Protein AF-A0AAE0MY08-F1 (afdb_monomer_lite)

Structure (mmCIF, N/CA/C/O backbone):
data_AF-A0AAE0MY08-F1
#
_entry.id   AF-A0AAE0MY08-F1
#
loop_
_atom_site.group_PDB
_atom_site.id
_atom_site.type_symbol
_atom_site.label_atom_id
_atom_site.label_alt_id
_atom_site.label_comp_id
_atom_site.label_asym_id
_atom_site.label_entity_id
_atom_site.label_seq_id
_atom_site.pdbx_PDB_ins_code
_atom_site.Cartn_x
_atom_site.Cartn_y
_atom_site.Cartn_z
_atom_site.occupancy
_atom_site.B_iso_or_equiv
_atom_site.auth_seq_id
_atom_site.auth_comp_id
_atom_site.auth_asym_id
_atom_site.auth_atom_id
_atom_site.pdbx_PDB_model_num
ATOM 1 N N . MET A 1 1 ? -9.375 16.566 9.842 1.00 92.94 1 MET A N 1
ATOM 2 C CA . MET A 1 1 ? -8.782 15.892 8.665 1.00 92.94 1 MET A CA 1
ATOM 3 C C . MET A 1 1 ? -8.994 14.382 8.692 1.00 92.94 1 MET A C 1
ATOM 5 O O . MET A 1 1 ? -9.692 13.890 7.820 1.00 92.94 1 MET A O 1
ATOM 9 N N . LEU A 1 2 ? -8.498 13.645 9.695 1.00 94.12 2 LEU A N 1
ATOM 10 C CA . LEU A 1 2 ? -8.552 12.170 9.699 1.00 94.12 2 LEU A CA 1
ATOM 11 C C . LEU A 1 2 ? -9.964 11.552 9.746 1.00 94.12 2 LEU A C 1
ATOM 13 O O . LEU A 1 2 ? -10.208 10.566 9.056 1.00 94.12 2 LEU A O 1
ATOM 17 N N . TYR A 1 3 ? -10.924 12.162 10.451 1.00 95.25 3 TYR A N 1
ATOM 18 C CA . TYR A 1 3 ? -12.332 11.737 10.371 1.00 95.25 3 TYR A CA 1
ATOM 19 C C . TYR A 1 3 ? -12.895 11.842 8.944 1.00 95.25 3 TYR A C 1
ATOM 21 O O . TYR A 1 3 ? -13.550 10.924 8.466 1.00 95.25 3 TYR A O 1
ATOM 29 N N . GLY A 1 4 ? -12.559 12.916 8.218 1.00 95.69 4 GLY A N 1
ATOM 30 C CA . GLY A 1 4 ? -12.934 13.075 6.807 1.00 95.69 4 GLY A CA 1
ATOM 31 C C . GLY A 1 4 ? -12.223 12.093 5.868 1.00 95.69 4 GLY A C 1
ATOM 32 O O . GLY A 1 4 ? -12.759 11.761 4.818 1.00 95.69 4 GLY A O 1
ATOM 33 N N . ALA A 1 5 ? -11.047 11.590 6.258 1.00 93.44 5 ALA A N 1
ATOM 34 C CA . ALA A 1 5 ? -10.308 10.559 5.526 1.00 93.44 5 ALA A CA 1
ATOM 35 C C . ALA A 1 5 ? -10.824 9.128 5.791 1.00 93.44 5 ALA A C 1
ATOM 37 O O . ALA A 1 5 ? -10.373 8.190 5.133 1.00 93.44 5 ALA A O 1
ATOM 38 N N . GLY A 1 6 ? -11.764 8.950 6.729 1.00 92.56 6 GLY A N 1
ATOM 39 C CA . GLY A 1 6 ? -12.422 7.668 6.992 1.00 92.56 6 GLY A CA 1
ATOM 40 C C . GLY A 1 6 ? -12.103 7.014 8.338 1.00 92.56 6 GLY A C 1
ATOM 41 O O . GLY A 1 6 ? -12.404 5.834 8.504 1.00 92.56 6 GLY A O 1
ATOM 42 N N . VAL A 1 7 ? -11.517 7.731 9.307 1.00 96.31 7 VAL A N 1
ATOM 43 C CA . VAL A 1 7 ? -11.471 7.242 10.700 1.00 96.31 7 VAL A CA 1
ATOM 44 C C . VAL A 1 7 ? -12.901 7.230 11.268 1.00 96.31 7 VAL A C 1
ATOM 46 O O . VAL A 1 7 ? -13.558 8.268 11.227 1.00 96.31 7 VAL A O 1
ATOM 49 N N . PRO A 1 8 ? -13.414 6.095 11.782 1.00 93.88 8 PRO A N 1
ATOM 50 C CA . PRO A 1 8 ? -14.847 5.947 12.055 1.00 93.88 8 PRO A CA 1
ATOM 51 C C . PRO A 1 8 ? -15.312 6.580 13.373 1.00 93.88 8 PRO A C 1
ATOM 53 O O . PRO A 1 8 ? -16.465 6.990 13.471 1.00 93.88 8 PRO A O 1
ATOM 56 N N . ASN A 1 9 ? -14.461 6.631 14.401 1.00 95.62 9 ASN A N 1
ATOM 57 C CA . ASN A 1 9 ? -14.809 7.159 15.722 1.00 95.62 9 ASN A CA 1
ATOM 58 C C . ASN A 1 9 ? -13.555 7.526 16.537 1.00 95.62 9 ASN A C 1
ATOM 60 O O . ASN A 1 9 ? -12.425 7.256 16.125 1.00 95.62 9 ASN A O 1
ATOM 64 N N . GLU A 1 10 ? -13.771 8.166 17.687 1.00 96.12 10 GLU A N 1
ATOM 65 C CA . GLU A 1 10 ? -12.704 8.649 18.570 1.00 96.12 10 GLU A CA 1
ATOM 66 C C . GLU A 1 10 ? -11.906 7.523 19.238 1.00 96.12 10 GLU A C 1
ATOM 68 O O . GLU A 1 10 ? -10.707 7.674 19.456 1.00 96.12 10 GLU A O 1
ATOM 73 N N . ASP A 1 11 ? -12.540 6.385 19.521 1.00 94.94 11 ASP A N 1
ATOM 74 C CA . ASP A 1 11 ? -11.869 5.227 20.118 1.00 94.94 11 ASP A CA 1
ATOM 75 C C . ASP A 1 11 ? -10.821 4.639 19.161 1.00 94.94 11 ASP A C 1
ATOM 77 O O . ASP A 1 11 ? -9.644 4.530 19.504 1.00 94.94 11 ASP A O 1
ATOM 81 N N . MET A 1 12 ? -11.213 4.394 17.907 1.00 94.62 12 MET A N 1
ATOM 82 C CA . MET A 1 12 ? -10.305 3.976 16.838 1.00 94.62 12 MET A CA 1
ATOM 83 C C . MET A 1 12 ? -9.195 5.004 16.606 1.00 94.62 12 MET A C 1
ATOM 85 O O . MET A 1 12 ? -8.049 4.621 16.404 1.00 94.62 12 MET A O 1
ATOM 89 N N . MET A 1 13 ? -9.509 6.302 16.668 1.00 94.94 13 MET A N 1
ATOM 90 C CA . MET A 1 13 ? -8.520 7.374 16.510 1.00 94.94 13 MET A CA 1
ATOM 91 C C . MET A 1 13 ? -7.454 7.371 17.618 1.00 94.94 13 MET A C 1
ATOM 93 O O . MET A 1 13 ? -6.301 7.706 17.360 1.00 94.94 13 MET A O 1
ATOM 97 N N . LYS A 1 14 ? -7.831 7.036 18.856 1.00 95.00 14 LYS A N 1
ATOM 98 C CA . LYS A 1 14 ? -6.919 7.039 20.010 1.00 95.00 14 LYS A CA 1
ATOM 99 C C . LYS A 1 14 ? -6.114 5.751 20.134 1.00 95.00 14 LYS A C 1
ATOM 101 O O . LYS A 1 14 ? -4.966 5.801 20.565 1.00 95.00 14 LYS A O 1
ATOM 106 N N . ASN A 1 15 ? -6.726 4.620 19.791 1.00 95.62 15 ASN A N 1
ATOM 107 C CA . ASN A 1 15 ? -6.239 3.309 20.211 1.00 95.62 15 ASN A CA 1
ATOM 108 C C . ASN A 1 15 ? -5.764 2.422 19.052 1.00 95.62 15 ASN A C 1
ATOM 110 O O . ASN A 1 15 ? -4.977 1.504 19.282 1.00 95.62 15 ASN A O 1
ATOM 114 N N . ALA A 1 16 ? -6.214 2.660 17.814 1.00 95.38 16 ALA A N 1
ATOM 115 C CA . ALA A 1 16 ? -5.836 1.811 16.690 1.00 95.38 16 ALA A CA 1
ATOM 116 C C . ALA A 1 16 ? -4.485 2.242 16.085 1.00 95.38 16 ALA A C 1
ATOM 118 O O . ALA A 1 16 ? -4.298 3.418 15.763 1.00 95.38 16 ALA A O 1
ATOM 119 N N . PRO A 1 17 ? -3.552 1.306 15.835 1.00 96.75 17 PRO A N 1
ATOM 120 C CA . PRO A 1 17 ? -2.339 1.602 15.083 1.00 96.75 17 PRO A CA 1
ATOM 121 C C . PRO A 1 17 ? -2.649 2.098 13.664 1.00 96.75 17 PRO A C 1
ATOM 123 O O . PRO A 1 17 ? -3.501 1.537 12.967 1.00 96.75 17 PRO A O 1
ATOM 126 N N . HIS A 1 18 ? -1.920 3.123 13.219 1.00 96.81 18 HIS A N 1
ATOM 127 C CA . HIS A 1 18 ? -1.940 3.599 11.836 1.00 96.81 18 HIS A CA 1
ATOM 128 C C . HIS A 1 18 ? -0.823 2.922 11.043 1.00 96.81 18 HIS A C 1
ATOM 130 O O . HIS A 1 18 ? 0.347 3.010 11.407 1.00 96.81 18 HIS A O 1
ATOM 136 N N . VAL A 1 19 ? -1.176 2.284 9.932 1.00 97.50 19 VAL A N 1
ATOM 137 C CA . VAL A 1 19 ? -0.231 1.568 9.075 1.00 97.50 19 VAL A CA 1
ATOM 138 C C . VAL A 1 19 ? -0.227 2.198 7.691 1.00 97.50 19 VAL A C 1
ATOM 140 O O . VAL A 1 19 ? -1.221 2.144 6.962 1.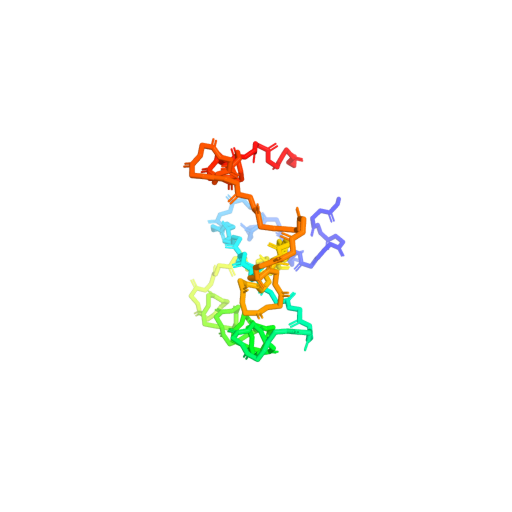00 97.50 19 VAL A O 1
ATOM 143 N N . GLY A 1 20 ? 0.909 2.788 7.329 1.00 97.44 20 GLY A N 1
ATOM 144 C CA . GLY A 1 20 ? 1.178 3.272 5.982 1.00 97.44 20 GLY A CA 1
ATOM 145 C C . GLY A 1 20 ? 1.579 2.125 5.055 1.00 97.44 20 GLY A C 1
ATOM 146 O O . GLY A 1 20 ? 2.501 1.373 5.356 1.00 97.44 20 GLY A O 1
ATOM 147 N N . ILE A 1 21 ? 0.899 1.993 3.919 1.00 97.75 21 ILE A N 1
ATOM 148 C CA . ILE A 1 21 ? 1.203 1.004 2.881 1.00 97.75 21 ILE A CA 1
ATOM 149 C C . ILE A 1 21 ? 1.759 1.767 1.685 1.00 97.75 21 ILE A C 1
ATOM 151 O O . ILE A 1 21 ? 0.998 2.263 0.853 1.00 97.75 21 ILE A O 1
ATOM 155 N N . ALA A 1 22 ? 3.086 1.870 1.632 1.00 96.69 22 ALA A N 1
ATOM 156 C CA . ALA A 1 22 ? 3.810 2.517 0.548 1.00 96.69 22 ALA A CA 1
ATOM 157 C C . ALA A 1 22 ? 3.963 1.551 -0.632 1.00 96.69 22 ALA A C 1
ATOM 159 O O . ALA A 1 22 ? 4.670 0.549 -0.526 1.00 96.69 22 ALA A O 1
ATOM 160 N N . THR A 1 23 ? 3.321 1.844 -1.762 1.00 95.56 23 THR A N 1
ATOM 161 C CA . THR A 1 23 ? 3.553 1.091 -3.004 1.00 95.56 23 THR A CA 1
ATOM 162 C C . THR A 1 23 ? 4.380 1.899 -3.997 1.00 95.56 23 THR A C 1
ATOM 164 O O . THR A 1 23 ? 4.372 3.128 -3.980 1.00 95.56 23 THR A O 1
ATOM 167 N N . VAL A 1 24 ? 5.090 1.206 -4.886 1.00 95.75 24 VAL A N 1
ATOM 168 C CA . VAL A 1 24 ? 5.843 1.818 -5.993 1.00 95.75 24 VAL A CA 1
ATOM 169 C C . VAL A 1 24 ? 5.125 1.499 -7.301 1.00 95.75 24 VAL A C 1
ATOM 171 O O . VAL A 1 24 ? 5.681 0.851 -8.181 1.00 95.75 24 VAL A O 1
ATOM 174 N N . TRP A 1 25 ? 3.838 1.830 -7.398 1.00 95.88 25 TRP A N 1
ATOM 175 C CA . TRP A 1 25 ? 3.053 1.541 -8.597 1.00 95.88 25 TRP A CA 1
ATOM 176 C C . TRP A 1 25 ? 3.167 2.655 -9.633 1.00 95.88 25 TRP A C 1
ATOM 178 O O . TRP A 1 25 ? 2.994 3.830 -9.310 1.00 95.88 25 TRP A O 1
ATOM 188 N N . TRP A 1 26 ? 3.376 2.245 -10.883 1.00 94.25 26 TRP A N 1
ATOM 189 C CA . TRP A 1 26 ? 3.183 3.052 -12.081 1.00 94.25 26 TRP A CA 1
ATOM 190 C C . TRP A 1 26 ? 3.086 2.132 -13.308 1.00 94.25 26 TRP A C 1
ATOM 192 O O . TRP A 1 26 ? 3.521 0.978 -13.270 1.00 94.25 26 TRP A O 1
ATOM 202 N N . GLU A 1 27 ? 2.490 2.625 -14.392 1.00 95.38 27 GLU A N 1
ATOM 203 C CA . GLU A 1 27 ? 2.046 1.782 -15.514 1.00 95.38 27 GLU A CA 1
ATOM 204 C C . GLU A 1 27 ? 3.147 1.449 -16.531 1.00 95.38 27 GLU A C 1
ATOM 206 O O . GLU A 1 27 ? 3.072 0.431 -17.213 1.00 95.38 27 GLU A O 1
ATOM 211 N N . GLY A 1 28 ? 4.192 2.272 -16.630 1.00 91.88 28 GLY A N 1
ATOM 212 C CA . GLY A 1 28 ? 5.237 2.122 -17.649 1.00 91.88 28 GLY 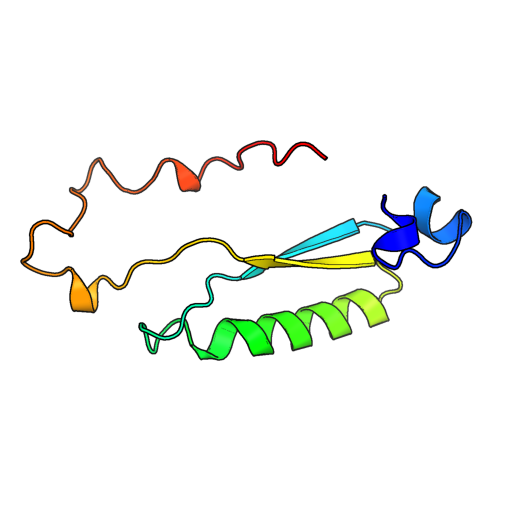A CA 1
ATOM 213 C C . GLY A 1 28 ? 6.374 1.163 -17.282 1.00 91.88 28 GLY A C 1
ATOM 214 O O . GLY A 1 28 ? 7.344 1.073 -18.028 1.00 91.88 28 GLY A O 1
ATOM 215 N N . ASN A 1 29 ? 6.279 0.434 -16.164 1.00 92.44 29 ASN A N 1
ATOM 216 C CA . ASN A 1 29 ? 7.206 -0.650 -15.837 1.00 92.44 29 ASN A CA 1
ATOM 217 C C . ASN A 1 29 ? 6.446 -1.930 -15.485 1.00 92.44 2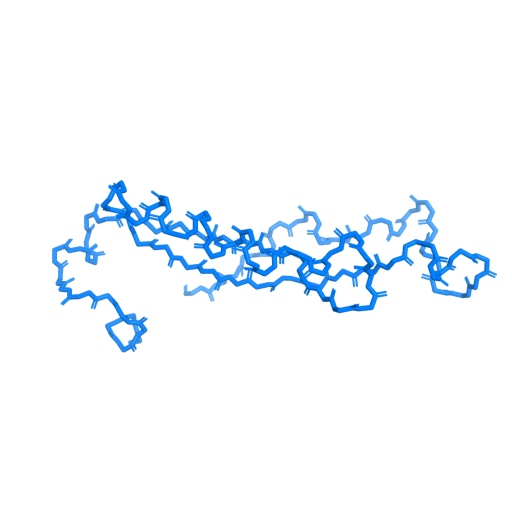9 ASN A C 1
ATOM 219 O O . ASN A 1 29 ? 5.757 -1.947 -14.459 1.00 92.44 29 ASN A O 1
ATOM 223 N N . PRO A 1 30 ? 6.600 -3.029 -16.249 1.00 91.75 30 PRO A N 1
ATOM 224 C CA . PRO A 1 30 ? 5.929 -4.292 -15.941 1.00 91.75 30 PRO A CA 1
ATOM 225 C C . PRO A 1 30 ? 6.228 -4.783 -14.517 1.00 91.75 30 PRO A C 1
ATOM 227 O O . PRO A 1 30 ? 5.343 -5.353 -13.878 1.00 91.75 30 PRO A O 1
ATOM 230 N N . CYS A 1 31 ? 7.409 -4.469 -13.968 1.00 91.44 31 CYS A N 1
ATOM 231 C CA . CYS A 1 31 ? 7.772 -4.794 -12.587 1.00 91.44 31 CYS A CA 1
ATOM 232 C C . CYS A 1 31 ? 6.897 -4.098 -11.527 1.00 91.44 31 CYS A C 1
ATOM 234 O O . CYS A 1 31 ? 6.849 -4.559 -10.393 1.00 91.44 31 CYS A O 1
ATOM 236 N N . ASN A 1 32 ? 6.220 -2.995 -11.862 1.00 94.50 32 ASN A N 1
ATOM 237 C CA . ASN A 1 32 ? 5.497 -2.145 -10.910 1.00 94.50 32 ASN A CA 1
ATOM 238 C C . ASN A 1 32 ? 3.981 -2.070 -11.157 1.00 94.50 32 ASN A C 1
ATOM 240 O O . ASN A 1 32 ? 3.233 -1.715 -10.246 1.00 94.50 32 ASN A O 1
ATOM 244 N N . THR A 1 33 ? 3.517 -2.432 -12.355 1.00 95.56 33 THR A N 1
ATOM 245 C CA . THR A 1 33 ? 2.106 -2.325 -12.790 1.00 95.56 33 THR A CA 1
ATOM 246 C C . THR A 1 33 ? 1.093 -2.988 -11.853 1.00 95.56 33 THR A C 1
ATOM 248 O O . THR A 1 33 ? -0.011 -2.483 -11.670 1.00 95.56 33 THR A O 1
ATOM 251 N N . HIS A 1 34 ? 1.466 -4.095 -11.215 1.00 96.12 34 HIS A N 1
ATOM 252 C CA . HIS A 1 34 ? 0.593 -4.903 -10.362 1.00 96.12 34 HIS A CA 1
ATOM 253 C C . HIS A 1 34 ? 0.579 -4.454 -8.887 1.00 96.12 34 HIS A C 1
ATOM 255 O O . HIS A 1 34 ? -0.214 -4.952 -8.083 1.00 96.12 34 HIS A O 1
ATOM 261 N N . LEU A 1 35 ? 1.440 -3.504 -8.502 1.00 97.06 35 LEU A N 1
ATOM 262 C CA . LEU A 1 35 ? 1.636 -3.142 -7.095 1.00 97.06 35 LEU A CA 1
ATOM 263 C C . LEU A 1 35 ? 0.476 -2.333 -6.495 1.00 97.06 35 LEU A C 1
ATOM 265 O O . LEU A 1 35 ? 0.286 -2.370 -5.279 1.00 97.06 35 LEU A O 1
ATOM 269 N N . LEU A 1 36 ? -0.344 -1.663 -7.317 1.00 96.38 36 LEU A N 1
ATOM 270 C CA . LEU A 1 36 ? -1.541 -0.965 -6.836 1.00 96.38 36 LEU A CA 1
ATOM 271 C C . LEU A 1 36 ? -2.532 -1.943 -6.197 1.00 96.38 36 LEU A C 1
ATOM 273 O O . LEU A 1 36 ? -3.031 -1.698 -5.095 1.00 96.38 36 LEU A O 1
ATOM 277 N N . ASP A 1 37 ? -2.801 -3.054 -6.881 1.00 97.31 37 ASP A N 1
ATOM 278 C CA . ASP A 1 37 ? -3.748 -4.065 -6.418 1.00 97.31 37 ASP A CA 1
ATOM 279 C C . ASP A 1 37 ? -3.166 -4.915 -5.293 1.00 97.31 37 ASP A C 1
ATOM 281 O O . ASP A 1 37 ? -3.880 -5.219 -4.333 1.00 97.31 37 ASP A O 1
ATOM 285 N N . LEU A 1 38 ? -1.859 -5.197 -5.331 1.00 97.88 38 LEU A N 1
ATOM 286 C CA . LEU A 1 38 ? -1.166 -5.790 -4.190 1.00 97.88 38 LEU A CA 1
ATOM 287 C C . LEU A 1 38 ? -1.330 -4.919 -2.935 1.00 97.88 38 LEU A C 1
ATOM 289 O O . LEU A 1 38 ? -1.700 -5.427 -1.876 1.00 97.88 38 LEU A O 1
ATOM 293 N N . GLY A 1 39 ? -1.159 -3.599 -3.059 1.00 97.94 39 GLY A N 1
ATOM 294 C CA . GLY A 1 39 ? -1.397 -2.654 -1.968 1.00 97.94 39 GLY A CA 1
ATOM 295 C C . GLY A 1 39 ? -2.823 -2.720 -1.415 1.00 97.94 39 GLY A C 1
ATOM 296 O O . GLY A 1 39 ? -3.006 -2.732 -0.197 1.00 97.94 39 GLY A O 1
ATOM 297 N N . LYS A 1 40 ? -3.839 -2.870 -2.278 1.00 98.12 40 LYS A N 1
ATOM 298 C CA . LYS A 1 40 ? -5.241 -3.037 -1.845 1.00 98.12 40 LYS A CA 1
ATOM 299 C C . LYS A 1 40 ? -5.454 -4.345 -1.076 1.00 98.12 40 LYS A C 1
ATOM 301 O O . LYS A 1 40 ? -6.247 -4.371 -0.133 1.00 98.12 40 LYS A O 1
ATOM 306 N N . ILE A 1 41 ? -4.777 -5.428 -1.462 1.00 98.38 41 ILE A N 1
ATOM 307 C CA . ILE A 1 41 ? -4.830 -6.716 -0.749 1.00 98.38 41 ILE A CA 1
ATOM 308 C C . ILE A 1 41 ? -4.210 -6.570 0.644 1.00 98.38 41 ILE A C 1
ATOM 310 O O . ILE A 1 41 ? -4.846 -6.940 1.633 1.00 98.38 41 ILE A O 1
ATOM 314 N N . VAL A 1 42 ? -3.022 -5.964 0.733 1.00 98.12 42 VAL A N 1
ATOM 315 C CA . VAL A 1 42 ? -2.347 -5.684 2.011 1.00 98.12 42 VAL A CA 1
ATOM 316 C C . VAL A 1 42 ? -3.217 -4.787 2.892 1.00 98.12 42 VAL A C 1
ATOM 318 O O . VAL A 1 42 ? -3.427 -5.099 4.061 1.00 98.12 42 VAL A O 1
ATOM 321 N N . LYS A 1 43 ? -3.828 -3.738 2.326 1.00 98.12 43 LYS A N 1
ATOM 322 C CA . LYS A 1 43 ? -4.752 -2.844 3.041 1.00 98.12 43 LYS A CA 1
ATOM 323 C C . LYS A 1 43 ? -5.896 -3.612 3.692 1.00 98.12 43 LYS A C 1
ATOM 325 O O . LYS A 1 43 ? -6.151 -3.437 4.881 1.00 98.12 43 LYS A O 1
ATOM 330 N N . LYS A 1 44 ? -6.549 -4.502 2.939 1.00 98.25 44 LYS A N 1
ATOM 331 C CA . LYS A 1 44 ? -7.622 -5.356 3.469 1.00 98.25 44 LYS A CA 1
ATOM 332 C C . LYS A 1 44 ? -7.118 -6.278 4.581 1.00 98.25 44 LYS A C 1
ATOM 334 O O . LYS A 1 44 ? -7.835 -6.488 5.553 1.00 98.25 44 LYS A O 1
ATOM 339 N N . ALA A 1 45 ? -5.914 -6.837 4.454 1.00 98.06 45 ALA A N 1
ATOM 340 C CA . ALA A 1 45 ? -5.332 -7.703 5.479 1.00 98.06 45 ALA A CA 1
ATOM 341 C C . ALA A 1 45 ? -5.043 -6.945 6.785 1.00 98.06 45 ALA A C 1
ATOM 343 O O . ALA A 1 45 ? -5.372 -7.445 7.856 1.00 98.06 45 ALA A O 1
ATOM 344 N N . VAL A 1 46 ? -4.513 -5.722 6.699 1.00 97.62 46 VAL A N 1
ATOM 345 C CA . VAL A 1 46 ? -4.265 -4.856 7.863 1.00 97.62 46 VAL A CA 1
ATOM 346 C C . VAL A 1 46 ? -5.577 -4.447 8.540 1.00 97.62 46 VAL A C 1
ATOM 348 O O . VAL A 1 46 ? -5.700 -4.542 9.757 1.00 97.62 46 VAL A O 1
ATOM 351 N N . GLN A 1 47 ? -6.598 -4.074 7.764 1.00 96.00 47 GLN A N 1
ATOM 352 C CA . GLN A 1 47 ? -7.916 -3.729 8.313 1.00 96.00 47 GLN A CA 1
ATOM 353 C C . GLN A 1 47 ? -8.578 -4.904 9.049 1.00 96.00 47 GLN A C 1
ATOM 355 O O . GLN A 1 47 ? -9.240 -4.694 10.061 1.00 96.00 47 GLN A O 1
ATOM 360 N N . LYS A 1 48 ? -8.362 -6.151 8.600 1.00 97.62 48 LYS A N 1
ATOM 361 C CA . LYS A 1 48 ? -8.834 -7.356 9.311 1.00 97.62 48 LYS A CA 1
ATOM 362 C C . LYS A 1 48 ? -8.198 -7.538 10.694 1.00 97.62 48 LYS A C 1
ATOM 364 O O . LYS A 1 48 ? -8.772 -8.243 11.513 1.00 97.62 48 LYS A O 1
ATOM 369 N N . GLN A 1 49 ? -7.050 -6.912 10.954 1.00 96.75 49 GLN A N 1
ATOM 370 C CA . GLN A 1 49 ? -6.376 -6.910 12.259 1.00 96.75 49 GLN A CA 1
ATOM 371 C C . GLN A 1 49 ? -6.803 -5.722 13.142 1.00 96.75 49 GLN A C 1
ATOM 373 O O . GLN A 1 49 ? -6.120 -5.398 14.108 1.00 96.75 49 GLN A O 1
ATOM 378 N N . ASN A 1 50 ? -7.921 -5.062 12.811 1.00 94.88 50 ASN A N 1
ATOM 379 C CA . ASN A 1 50 ? -8.469 -3.912 13.536 1.00 94.88 50 ASN A CA 1
ATOM 380 C C . ASN A 1 50 ? -7.521 -2.692 13.594 1.00 94.88 50 ASN A C 1
ATOM 382 O O . ASN A 1 50 ? -7.479 -1.963 14.582 1.00 94.88 50 ASN A O 1
ATOM 386 N N . MET A 1 51 ? -6.752 -2.473 12.522 1.00 96.88 51 MET A N 1
ATOM 387 C CA . MET A 1 51 ? -5.837 -1.335 12.362 1.00 96.88 51 MET A CA 1
ATOM 388 C C . MET A 1 51 ? -6.326 -0.370 11.273 1.00 96.88 51 MET A C 1
ATOM 390 O O . MET A 1 51 ? -7.038 -0.760 10.341 1.00 96.88 51 MET A O 1
ATOM 394 N N . LEU A 1 52 ? -5.900 0.893 11.350 1.00 97.19 52 LEU A N 1
ATOM 395 C CA . LEU A 1 52 ? -6.186 1.910 10.336 1.00 97.19 52 LEU A CA 1
ATOM 396 C C . LEU A 1 52 ? -5.126 1.849 9.230 1.00 97.19 52 LEU A C 1
ATOM 398 O O . LEU A 1 52 ? -3.952 2.122 9.463 1.00 97.19 52 LEU A O 1
ATOM 402 N N . ALA A 1 53 ? -5.537 1.479 8.017 1.00 97.31 53 ALA A N 1
ATOM 403 C CA . ALA A 1 53 ? -4.629 1.246 6.894 1.00 97.31 53 ALA A CA 1
ATOM 404 C C . ALA A 1 53 ? -4.698 2.364 5.840 1.00 97.31 53 ALA A C 1
ATOM 406 O O . ALA A 1 53 ? -5.746 2.589 5.221 1.00 97.31 53 ALA A O 1
ATOM 407 N N . TRP A 1 54 ? -3.557 2.997 5.570 1.00 97.44 54 TRP A N 1
ATOM 408 C CA . TRP A 1 54 ? -3.409 4.133 4.659 1.00 97.44 54 TRP A CA 1
ATOM 409 C C . TRP A 1 54 ? -2.505 3.755 3.489 1.00 97.44 54 TRP A C 1
ATOM 411 O O . TRP A 1 54 ? -1.287 3.708 3.622 1.00 97.44 54 TRP A O 1
ATOM 421 N N . GLN A 1 55 ? -3.095 3.464 2.333 1.00 97.25 55 GLN A N 1
ATOM 422 C CA . GLN A 1 55 ? -2.320 3.193 1.125 1.00 97.25 55 GLN A CA 1
ATOM 423 C C . GLN A 1 55 ? -1.942 4.506 0.440 1.00 97.25 55 GLN A C 1
ATOM 425 O O . GLN A 1 55 ? -2.812 5.338 0.187 1.00 97.25 55 GLN A O 1
ATOM 430 N N . TYR A 1 56 ? -0.663 4.653 0.116 1.00 96.56 56 TYR A N 1
ATOM 431 C CA . TYR A 1 56 ? -0.119 5.757 -0.666 1.00 96.56 56 TYR A CA 1
ATOM 432 C C . TYR A 1 56 ? 0.980 5.236 -1.595 1.00 96.56 56 TYR A C 1
ATOM 434 O O . TYR A 1 56 ? 1.435 4.096 -1.469 1.00 96.56 56 TYR A O 1
ATOM 442 N N . ASN A 1 57 ? 1.401 6.070 -2.542 1.00 94.19 57 ASN A N 1
ATOM 443 C CA . ASN A 1 57 ? 2.400 5.693 -3.531 1.00 94.19 57 ASN A CA 1
ATOM 444 C C . ASN A 1 57 ? 3.631 6.584 -3.457 1.00 94.19 57 ASN A C 1
ATOM 446 O O . ASN A 1 57 ? 3.540 7.763 -3.124 1.00 94.19 57 ASN A O 1
ATOM 450 N N . THR A 1 58 ? 4.765 6.003 -3.831 1.00 92.75 58 THR A N 1
ATOM 451 C CA . THR A 1 58 ? 5.994 6.725 -4.148 1.00 92.75 58 THR A CA 1
ATOM 452 C C . THR A 1 58 ? 6.355 6.529 -5.620 1.00 92.75 58 THR A C 1
ATOM 454 O O . THR A 1 58 ? 5.795 5.670 -6.307 1.00 92.75 58 THR A O 1
ATOM 457 N N . ILE A 1 59 ? 7.280 7.351 -6.106 1.00 91.81 59 ILE A N 1
ATOM 458 C CA . ILE A 1 59 ? 7.775 7.304 -7.479 1.00 91.81 59 ILE A CA 1
ATOM 459 C C . ILE A 1 59 ? 8.673 6.083 -7.708 1.00 91.81 59 ILE A C 1
ATOM 461 O O . ILE A 1 59 ? 9.340 5.597 -6.795 1.00 91.81 59 ILE A O 1
ATOM 465 N N . GLY A 1 60 ? 8.714 5.614 -8.952 1.00 87.75 60 GLY A N 1
ATOM 466 C CA . GLY A 1 60 ? 9.618 4.564 -9.404 1.00 87.75 60 GLY A CA 1
ATOM 467 C C . GLY A 1 60 ? 10.151 4.871 -10.798 1.00 87.75 60 GLY A C 1
ATOM 468 O O . GLY A 1 60 ? 9.540 5.624 -11.552 1.00 87.75 60 GLY A O 1
ATOM 469 N N . VAL A 1 61 ? 11.292 4.274 -11.135 1.00 89.12 61 VAL A N 1
ATOM 470 C CA . VAL A 1 61 ? 11.924 4.375 -12.456 1.00 89.12 61 VAL A CA 1
ATOM 471 C C . VAL A 1 61 ? 12.255 2.961 -12.930 1.00 89.12 61 VAL A C 1
ATOM 473 O O . VAL A 1 61 ? 12.475 2.070 -12.109 1.00 89.12 61 VAL A O 1
ATOM 476 N N . SER A 1 62 ? 12.250 2.728 -14.242 1.00 88.94 62 SER A N 1
ATOM 477 C CA . SER A 1 62 ? 12.634 1.436 -14.815 1.00 88.94 62 SER A CA 1
ATOM 478 C C . SER A 1 62 ? 14.073 1.499 -15.287 1.00 88.94 62 SER A C 1
ATOM 480 O O . SER A 1 62 ? 14.359 2.198 -16.260 1.00 88.94 62 SER A O 1
ATOM 482 N N . ASP A 1 63 ? 14.948 0.716 -14.657 1.00 87.69 63 ASP A N 1
ATOM 483 C CA . ASP A 1 63 ? 16.316 0.545 -15.145 1.00 87.69 63 ASP A CA 1
ATOM 484 C C . ASP A 1 63 ? 16.295 0.079 -16.604 1.00 87.69 63 ASP A C 1
ATOM 486 O O . ASP A 1 63 ? 16.975 0.657 -17.437 1.00 87.69 63 ASP A O 1
ATOM 490 N N . GLY A 1 64 ? 15.428 -0.874 -16.970 1.00 85.88 64 GLY A N 1
ATOM 491 C CA . GLY A 1 64 ? 15.318 -1.362 -18.351 1.00 85.88 64 GLY A CA 1
ATOM 492 C C . GLY A 1 64 ? 15.009 -0.278 -19.393 1.00 85.88 64 GLY A C 1
ATOM 493 O O . GLY A 1 64 ? 15.415 -0.422 -20.541 1.00 85.88 64 GLY A O 1
ATOM 494 N N . ILE A 1 65 ? 14.336 0.810 -18.998 1.00 87.00 65 ILE A N 1
ATOM 495 C CA . ILE A 1 65 ? 14.065 1.962 -19.872 1.00 87.00 65 ILE A CA 1
ATOM 496 C C . ILE A 1 65 ? 15.238 2.950 -19.866 1.00 87.00 65 ILE A C 1
ATOM 498 O O . ILE A 1 65 ? 15.560 3.521 -20.904 1.00 87.00 65 ILE A O 1
ATOM 502 N N . THR A 1 66 ? 15.876 3.175 -18.717 1.00 87.88 66 THR A N 1
ATOM 503 C CA . THR A 1 66 ? 16.942 4.181 -18.580 1.00 87.88 66 THR A CA 1
ATOM 504 C C . THR A 1 66 ? 18.333 3.657 -18.931 1.00 87.88 66 THR A C 1
ATOM 506 O O . THR A 1 66 ? 19.257 4.454 -19.111 1.00 87.88 66 THR A O 1
ATOM 509 N N . MET A 1 67 ? 18.514 2.339 -19.054 1.00 87.12 67 MET A N 1
ATOM 510 C CA . MET A 1 67 ? 19.800 1.726 -19.380 1.00 87.12 67 MET A CA 1
ATOM 511 C C . MET A 1 67 ? 20.381 2.300 -20.682 1.00 87.12 67 MET A C 1
ATOM 513 O O . MET A 1 67 ? 19.825 2.126 -21.761 1.00 87.12 67 MET A O 1
ATOM 517 N N . GLY A 1 68 ? 21.550 2.940 -20.577 1.00 78.69 68 GLY A N 1
ATOM 518 C CA . GLY A 1 68 ? 22.296 3.487 -21.718 1.00 78.69 68 GLY A CA 1
ATOM 519 C C . GLY A 1 68 ? 21.909 4.912 -22.128 1.00 78.69 68 GLY A C 1
ATOM 520 O O . GLY A 1 68 ? 22.584 5.480 -22.981 1.00 78.69 68 GLY A O 1
ATOM 521 N N . GLY A 1 69 ? 20.879 5.497 -21.512 1.00 78.75 69 GLY A N 1
ATOM 522 C CA . GLY A 1 69 ? 20.515 6.905 -21.677 1.00 78.75 69 GLY A CA 1
ATOM 523 C C . GLY A 1 69 ? 20.974 7.783 -20.510 1.00 78.75 69 GLY A C 1
ATOM 524 O O . GLY A 1 69 ? 21.454 7.295 -19.487 1.00 78.75 69 GLY A O 1
ATOM 525 N N . GLU A 1 70 ? 20.756 9.094 -20.636 1.00 81.12 70 GLU A N 1
ATOM 526 C CA . GLU A 1 70 ? 21.058 10.090 -19.589 1.00 81.12 70 GLU A CA 1
ATOM 527 C C . GLU A 1 70 ? 20.242 9.884 -18.300 1.00 81.12 70 GLU A C 1
ATOM 529 O O . GLU A 1 70 ? 20.593 10.401 -17.246 1.00 81.12 70 GLU A O 1
ATOM 534 N N . GLY A 1 71 ? 19.158 9.102 -18.363 1.00 74.94 71 GLY A N 1
ATOM 535 C CA . GLY A 1 71 ? 18.296 8.808 -17.217 1.00 74.94 71 GLY A CA 1
ATOM 536 C C . GLY A 1 71 ? 18.867 7.800 -16.213 1.00 74.94 71 GLY A C 1
ATOM 537 O O . GLY A 1 71 ? 18.240 7.563 -15.180 1.00 74.94 71 GLY A O 1
ATOM 538 N N . LYS A 1 72 ? 20.014 7.166 -16.490 1.00 76.75 72 LYS A N 1
ATOM 539 C CA . LYS A 1 72 ? 20.650 6.243 -15.544 1.00 76.75 72 LYS A CA 1
ATOM 540 C C . LYS A 1 72 ? 21.461 7.025 -14.511 1.00 76.75 72 LYS A C 1
ATOM 542 O O . LYS A 1 72 ? 22.525 7.551 -14.826 1.00 76.75 72 LYS A O 1
ATOM 547 N N . LEU A 1 73 ? 20.993 7.021 -13.265 1.00 64.25 73 LEU A N 1
ATOM 548 C CA . LEU A 1 73 ? 21.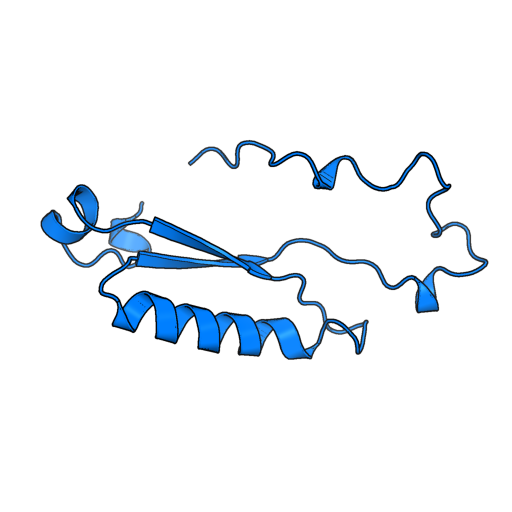736 7.573 -12.130 1.00 64.25 73 LEU A CA 1
ATOM 549 C C . LEU A 1 73 ? 23.046 6.794 -11.920 1.00 64.25 73 LEU A C 1
ATOM 551 O O . LEU A 1 73 ? 23.082 5.559 -11.987 1.00 64.25 73 LEU A O 1
ATOM 555 N N . GLY A 1 74 ? 24.141 7.514 -11.680 1.00 58.03 74 GLY A N 1
ATOM 556 C CA . GLY A 1 74 ? 25.450 6.925 -11.430 1.00 58.03 74 GLY A CA 1
ATOM 557 C C . GLY A 1 74 ? 25.503 6.146 -10.105 1.00 58.03 74 GLY A C 1
ATOM 558 O O . GLY A 1 74 ? 24.638 6.289 -9.241 1.00 58.03 74 GLY A O 1
ATOM 559 N N . PRO A 1 75 ? 26.552 5.338 -9.861 1.00 56.75 75 PRO A N 1
ATOM 560 C CA . PRO A 1 75 ? 26.674 4.520 -8.648 1.00 56.75 75 PRO A CA 1
ATOM 561 C C . PRO A 1 75 ? 26.663 5.303 -7.317 1.00 56.75 75 PRO A C 1
ATOM 563 O O . PRO A 1 75 ? 26.453 4.686 -6.272 1.00 56.75 75 PRO A O 1
ATOM 566 N N . ARG A 1 76 ? 26.857 6.633 -7.344 1.00 51.84 76 ARG A N 1
ATOM 567 C CA . ARG A 1 76 ? 26.759 7.548 -6.185 1.00 51.84 76 ARG A CA 1
ATOM 568 C C 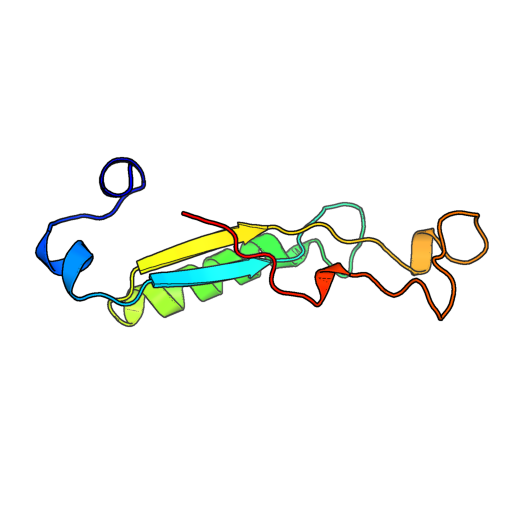. ARG A 1 76 ? 25.421 8.290 -6.066 1.00 51.84 76 ARG A C 1
ATOM 570 O O . ARG A 1 76 ? 25.212 8.991 -5.087 1.00 51.84 76 ARG A O 1
ATOM 577 N N . GLU A 1 77 ? 24.522 8.116 -7.027 1.00 54.72 77 GLU A N 1
ATOM 578 C CA . GLU A 1 77 ? 23.231 8.809 -7.118 1.00 54.72 77 GLU A CA 1
ATOM 579 C C . GLU A 1 77 ? 22.055 7.851 -6.894 1.00 54.72 77 GLU A C 1
ATOM 581 O O . GLU A 1 77 ? 20.916 8.174 -7.224 1.00 54.72 77 GLU A O 1
ATOM 586 N N . ARG A 1 78 ? 22.306 6.670 -6.302 1.00 54.69 78 ARG A N 1
ATOM 587 C CA . ARG A 1 78 ? 21.256 5.796 -5.757 1.00 54.69 78 ARG A CA 1
ATOM 588 C C . ARG A 1 78 ? 20.550 6.511 -4.599 1.00 54.69 78 ARG A C 1
ATOM 590 O O . ARG A 1 78 ? 20.873 6.300 -3.443 1.00 54.69 78 ARG A O 1
ATOM 597 N N . THR A 1 79 ? 19.637 7.392 -4.986 1.00 52.44 79 THR A N 1
ATOM 598 C CA . THR A 1 79 ? 18.524 8.028 -4.284 1.00 52.44 79 THR A CA 1
ATOM 599 C C . THR A 1 79 ? 18.716 8.436 -2.812 1.00 52.44 79 THR A C 1
ATOM 601 O O . THR A 1 79 ? 18.852 7.562 -1.959 1.00 52.44 79 THR A O 1
ATOM 604 N N . PRO A 1 80 ? 18.485 9.718 -2.458 1.00 51.66 80 PRO A N 1
ATOM 605 C CA . PRO A 1 80 ? 18.203 10.116 -1.073 1.00 51.66 80 PRO A CA 1
ATOM 606 C C . PRO A 1 80 ? 16.852 9.574 -0.557 1.00 51.66 80 PRO A C 1
ATOM 608 O O . PRO A 1 80 ? 16.545 9.700 0.617 1.00 51.66 80 PRO A O 1
ATOM 611 N N . PHE A 1 81 ? 16.037 8.933 -1.406 1.00 52.88 81 PHE A N 1
ATOM 612 C CA . PHE A 1 81 ? 14.708 8.390 -1.075 1.00 52.88 81 PHE A CA 1
ATOM 613 C C . PHE A 1 81 ? 14.718 7.150 -0.162 1.00 52.88 81 PHE A C 1
ATOM 615 O O . PHE A 1 81 ? 13.655 6.630 0.171 1.00 52.88 81 PHE A O 1
ATOM 622 N N . GLY A 1 82 ? 15.905 6.659 0.212 1.00 45.41 82 GLY A N 1
ATOM 623 C CA . GLY A 1 82 ? 16.071 5.700 1.304 1.00 45.41 82 GLY A CA 1
ATOM 624 C C . GLY A 1 82 ? 15.997 6.352 2.688 1.00 45.41 82 GLY A C 1
ATOM 625 O O . GLY A 1 82 ? 15.765 5.640 3.663 1.00 45.41 82 GLY A O 1
ATOM 626 N N . ASP A 1 83 ? 16.138 7.681 2.776 1.00 44.38 83 ASP A N 1
ATOM 627 C CA . ASP A 1 83 ? 15.783 8.403 3.990 1.00 44.38 83 ASP A CA 1
ATOM 628 C C . ASP A 1 83 ? 14.257 8.500 4.050 1.00 44.38 83 ASP A C 1
ATOM 630 O O . ASP A 1 83 ? 13.637 9.049 3.128 1.00 44.38 83 ASP A O 1
ATOM 634 N N . PRO A 1 84 ? 13.616 7.983 5.113 1.00 43.72 84 PRO A N 1
ATOM 635 C CA . PRO A 1 84 ? 12.230 8.299 5.374 1.00 43.72 84 PRO A CA 1
ATOM 636 C C . PRO A 1 84 ? 12.186 9.800 5.657 1.00 43.72 84 PRO A C 1
ATOM 638 O O . PRO A 1 84 ? 12.406 10.240 6.784 1.00 43.72 84 PRO A O 1
ATOM 641 N N . ALA A 1 85 ? 11.935 10.607 4.623 1.00 38.59 85 ALA A N 1
ATOM 642 C CA . ALA A 1 85 ? 11.509 11.977 4.823 1.00 38.59 85 ALA A CA 1
ATOM 643 C C . ALA A 1 85 ? 10.378 11.921 5.861 1.00 38.59 85 ALA A C 1
ATOM 645 O O . ALA A 1 85 ? 9.482 11.077 5.713 1.00 38.59 85 ALA A O 1
ATOM 646 N N . PRO A 1 86 ? 10.411 12.746 6.921 1.00 39.09 86 PRO A N 1
ATOM 647 C CA . PRO A 1 86 ? 9.285 12.839 7.821 1.00 39.09 86 PRO A CA 1
ATOM 648 C C . PRO A 1 86 ? 8.152 13.407 6.972 1.00 39.09 86 PRO A C 1
ATOM 650 O O . PRO A 1 86 ? 8.072 14.611 6.738 1.00 39.09 86 PRO A O 1
ATOM 653 N N . LEU A 1 87 ? 7.317 12.520 6.430 1.00 44.81 87 LEU A N 1
ATOM 654 C CA . LEU A 1 87 ? 6.005 12.856 5.910 1.00 44.81 87 LEU A CA 1
ATOM 655 C C . LEU A 1 87 ? 5.223 13.324 7.134 1.00 44.81 87 LEU A C 1
ATOM 657 O O . LEU A 1 87 ? 4.551 12.543 7.801 1.00 44.81 87 LEU A O 1
ATOM 661 N N . GLY A 1 88 ? 5.450 14.591 7.479 1.00 34.12 88 GLY A N 1
ATOM 662 C CA . GLY A 1 88 ? 4.746 15.313 8.513 1.00 34.12 88 GLY A CA 1
ATOM 663 C C . GLY A 1 88 ? 3.275 15.297 8.153 1.00 34.12 88 GLY A C 1
ATOM 664 O O . GLY A 1 88 ? 2.850 15.937 7.190 1.00 34.12 88 GLY A O 1
ATOM 665 N N . VAL A 1 89 ? 2.538 14.507 8.920 1.00 37.66 89 VAL A N 1
ATOM 666 C CA . VAL A 1 89 ? 1.148 14.793 9.255 1.00 37.66 89 VAL A CA 1
ATOM 667 C C . VAL A 1 89 ? 1.151 15.676 10.490 1.00 37.66 89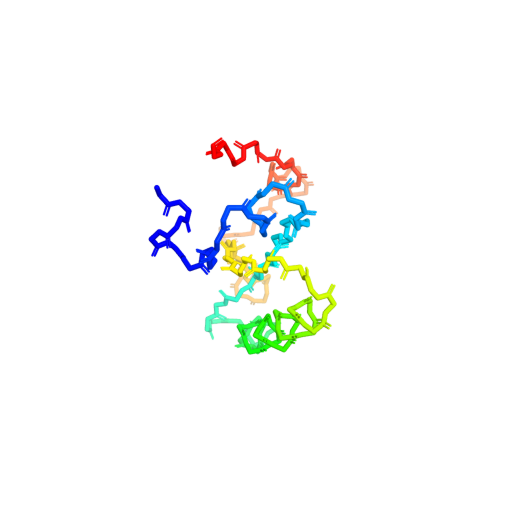 VAL A C 1
ATOM 669 O O . VAL A 1 89 ? 1.986 15.409 11.384 1.00 37.66 89 VAL A O 1
#

InterPro domains:
  IPR000581 Dihydroxy-acid/6-phosphogluconate dehydratase, N-terminal [PF00920] (17-71)
  IPR037237 IlvD/EDD, N-terminal domain [SSF143975] (1-72)
  IPR050165 Dihydroxy-acid dehydratase IlvD/Edd [PTHR21000] (1-71)

Radius of gyration: 16.99 Å; chains: 1; bounding box: 42×24×42 Å

Sequence (89 aa):
MLYGAGVPNEDMMKNAPHVGIATVWWEGNPCNTHLLDLGKIVKKAVQKQNMLAWQYNTIGVSDGITMGGEGKLGPRERTPFGDPAPLGV

Foldseek 3Di:
DVVVVPQPDDCLVVPAAEAEQEAAADCPDPVRPCRVVVSVVVQVVCVVVVHHYHYDYDHDDDCVVCPPHPPDDDPVPPDPVVPPDPPDD

Secondary structure (DSSP, 8-state):
-TTTTT---HHHHHHSPEEEEEE---TT-TTTTTHHHHHHHHHHHHHHTT-EEEEEE-----HHHHTTSTTS--TT-S-GGGS------

pLDDT: mean 85.02, std 18.69, range [34.12, 98.38]

Organism: NCBI:txid92902